Protein AF-A0A060C2L7-F1 (afdb_monomer_lite)

Radius of gyration: 14.87 Å; chains: 1; bounding box: 41×24×33 Å

Secondary structure (DSSP, 8-state):
-HHHHTT--EEEEEE--GGGB-STT-PBPHHHHHHHHHHHHHHHHTT-EEEEEE--GGGTTTT--STTTHHHHHHHHHHHHHHHHHHHTT--TTB-

Structure (mmCIF, N/CA/C/O backbone):
data_AF-A0A060C2L7-F1
#
_entry.id   AF-A0A060C2L7-F1
#
loop_
_atom_site.group_PDB
_atom_site.id
_atom_site.type_symbol
_atom_site.label_atom_id
_atom_site.label_alt_id
_atom_site.label_comp_id
_atom_site.label_asym_id
_atom_site.label_entity_id
_atom_site.label_seq_id
_atom_site.pdbx_PDB_ins_code
_atom_site.Cartn_x
_atom_site.Cartn_y
_atom_site.Cartn_z
_atom_site.occupancy
_atom_site.B_iso_or_equiv
_atom_site.auth_seq_id
_atom_site.auth_comp_id
_atom_site.auth_asym_id
_atom_site.auth_atom_id
_atom_site.pdbx_PDB_model_num
ATOM 1 N N . ASP A 1 1 ? -18.626 -4.035 9.726 1.00 86.31 1 ASP A N 1
ATOM 2 C CA . ASP A 1 1 ? -19.693 -4.460 10.663 1.00 86.31 1 ASP A CA 1
ATOM 3 C C . ASP A 1 1 ? -19.771 -5.971 10.868 1.00 86.31 1 ASP A C 1
ATOM 5 O O . ASP A 1 1 ? -19.374 -6.425 11.932 1.00 86.31 1 ASP A O 1
ATOM 9 N N . ALA A 1 2 ? -20.215 -6.780 9.894 1.00 95.94 2 ALA A N 1
ATOM 10 C CA . ALA A 1 2 ? -20.414 -8.230 10.098 1.00 95.94 2 ALA A CA 1
ATOM 11 C C . ALA A 1 2 ? -19.165 -8.974 10.622 1.00 95.94 2 ALA A C 1
ATOM 13 O O . ALA A 1 2 ? -19.274 -9.848 11.476 1.00 95.94 2 ALA A O 1
ATOM 14 N N . VAL A 1 3 ? -17.970 -8.589 10.156 1.00 96.12 3 VAL A N 1
ATOM 15 C CA . VAL A 1 3 ? -16.695 -9.173 10.608 1.00 96.12 3 VAL A CA 1
ATOM 16 C C . VAL A 1 3 ? -16.425 -8.867 12.091 1.00 96.12 3 VAL A C 1
ATOM 18 O O . VAL A 1 3 ? -16.113 -9.781 12.848 1.00 96.12 3 VAL A O 1
ATOM 21 N N . LYS A 1 4 ? -16.632 -7.622 12.547 1.00 95.75 4 LYS A N 1
ATOM 22 C CA . LYS A 1 4 ? -16.542 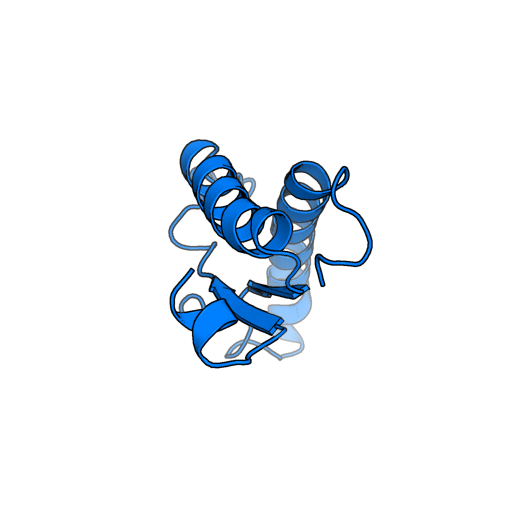-7.253 13.974 1.00 95.75 4 LYS A CA 1
ATOM 23 C C . LYS A 1 4 ? -17.588 -7.998 14.804 1.00 95.75 4 LYS A C 1
ATOM 25 O O . LYS A 1 4 ? -17.270 -8.535 15.859 1.00 95.75 4 LYS A O 1
ATOM 30 N N . GLN A 1 5 ? -18.827 -8.070 14.312 1.00 97.12 5 GLN A N 1
ATOM 31 C CA . GLN A 1 5 ? -19.930 -8.764 14.991 1.00 97.12 5 GLN A CA 1
ATOM 32 C C . GLN A 1 5 ? -19.677 -10.270 15.139 1.00 97.12 5 GLN A C 1
ATOM 34 O O . GLN A 1 5 ? -20.122 -10.872 16.111 1.00 97.12 5 GLN A O 1
ATOM 39 N N . ALA A 1 6 ? -18.925 -10.871 14.215 1.00 97.75 6 ALA A N 1
ATOM 40 C CA . ALA A 1 6 ? -18.479 -12.257 14.314 1.00 97.75 6 ALA A CA 1
ATOM 41 C C . ALA A 1 6 ? -17.348 -12.472 15.346 1.00 97.75 6 ALA A C 1
ATOM 43 O O . ALA A 1 6 ? -16.927 -13.607 15.553 1.00 97.75 6 ALA A O 1
ATOM 44 N N . GLY A 1 7 ? -16.865 -11.412 16.004 1.00 97.44 7 GLY A N 1
ATOM 45 C CA . GLY A 1 7 ? -15.865 -11.478 17.073 1.00 97.44 7 GLY A CA 1
ATOM 46 C C . GLY A 1 7 ? -14.416 -11.316 16.611 1.00 97.44 7 GLY A C 1
ATOM 47 O O . GLY A 1 7 ? -13.507 -11.462 17.426 1.00 97.44 7 GLY A O 1
ATOM 48 N N . PHE A 1 8 ? -14.171 -11.005 15.333 1.00 98.06 8 PHE A N 1
ATOM 49 C CA . PHE A 1 8 ? -12.823 -10.693 14.856 1.00 98.06 8 PHE A CA 1
ATOM 50 C C . PHE A 1 8 ? -12.395 -9.291 15.303 1.00 98.06 8 PHE A C 1
ATOM 52 O O . PHE A 1 8 ? -13.207 -8.367 15.380 1.00 98.06 8 PHE A O 1
ATOM 59 N N . ASN A 1 9 ? -11.097 -9.123 15.545 1.00 97.12 9 ASN A N 1
ATOM 60 C 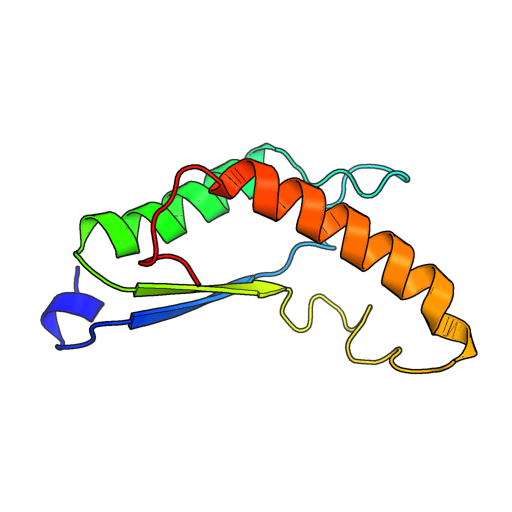CA . ASN A 1 9 ? -10.485 -7.853 15.939 1.00 97.12 9 ASN A CA 1
ATOM 61 C C . ASN A 1 9 ? -9.485 -7.308 14.908 1.00 97.12 9 ASN A C 1
ATOM 63 O O . ASN A 1 9 ? -9.035 -6.179 15.060 1.00 97.12 9 ASN A O 1
ATOM 67 N N . ALA A 1 10 ? -9.143 -8.076 13.871 1.00 97.62 10 ALA A N 1
ATOM 68 C CA . ALA A 1 10 ? -8.194 -7.678 12.840 1.00 97.62 10 ALA A CA 1
ATOM 69 C C . ALA A 1 10 ? -8.631 -8.169 11.453 1.00 97.62 10 ALA A C 1
ATOM 71 O O . ALA A 1 10 ? -9.192 -9.260 11.320 1.00 97.62 10 ALA A O 1
ATOM 72 N N . VAL A 1 11 ? -8.338 -7.383 10.417 1.00 98.12 11 VAL A N 1
ATOM 73 C CA . VAL A 1 11 ? -8.574 -7.718 9.007 1.00 98.12 11 VAL A CA 1
ATOM 74 C C . VAL A 1 11 ? -7.283 -7.530 8.226 1.00 98.12 11 VAL A C 1
ATOM 76 O O . VAL A 1 11 ? -6.708 -6.447 8.209 1.00 98.12 11 VAL A O 1
ATOM 79 N N . ARG A 1 12 ? -6.839 -8.572 7.521 1.00 98.44 12 ARG A N 1
ATOM 80 C CA . ARG A 1 12 ? -5.792 -8.433 6.504 1.00 98.44 12 ARG A CA 1
ATOM 81 C C . ARG A 1 12 ? -6.433 -8.062 5.173 1.00 98.44 12 ARG A C 1
ATOM 83 O O . ARG A 1 12 ? -7.361 -8.744 4.745 1.00 98.44 12 ARG A O 1
ATOM 90 N N . ILE A 1 13 ? -5.914 -7.026 4.521 1.00 98.12 13 ILE A N 1
ATOM 91 C CA . ILE A 1 13 ? -6.390 -6.481 3.246 1.00 98.12 13 ILE A CA 1
ATOM 92 C C . ILE A 1 13 ? -5.298 -6.718 2.191 1.00 98.12 13 ILE A C 1
ATOM 94 O O . ILE A 1 13 ? -4.389 -5.898 2.047 1.00 98.12 13 ILE A O 1
ATOM 98 N N . PRO A 1 14 ? -5.342 -7.848 1.458 1.00 97.81 14 PRO A N 1
ATOM 99 C CA . PRO A 1 14 ? -4.410 -8.104 0.372 1.00 97.81 14 PRO A CA 1
ATOM 100 C C . PRO A 1 14 ? -4.681 -7.135 -0.776 1.00 97.81 14 PRO A C 1
ATOM 102 O O . PRO A 1 14 ? -5.775 -7.150 -1.341 1.00 97.81 14 PRO A O 1
ATOM 105 N N . CYS A 1 15 ? -3.703 -6.297 -1.120 1.00 97.69 15 CYS A N 1
ATOM 106 C CA . CYS A 1 15 ? -3.905 -5.230 -2.095 1.00 97.69 15 CYS A CA 1
ATOM 107 C C . CYS A 1 15 ? -2.958 -5.355 -3.295 1.00 97.69 15 CYS A C 1
ATOM 109 O O . CYS A 1 15 ? -1.758 -5.589 -3.143 1.00 97.69 15 CYS A O 1
ATOM 111 N N . ALA A 1 16 ? -3.526 -5.198 -4.492 1.00 97.44 16 ALA A N 1
ATOM 112 C CA . ALA A 1 16 ? -2.785 -4.994 -5.731 1.00 97.44 16 ALA A CA 1
ATOM 113 C C . ALA A 1 16 ? -2.512 -3.494 -5.918 1.00 97.44 16 ALA A C 1
ATOM 115 O O . ALA A 1 16 ? -3.349 -2.661 -5.559 1.00 97.44 16 ALA A O 1
ATOM 116 N N . TRP A 1 17 ? -1.360 -3.148 -6.479 1.00 98.31 17 TRP A N 1
ATOM 117 C CA . TRP A 1 17 ? -0.905 -1.767 -6.663 1.00 98.31 17 TRP A CA 1
ATOM 118 C C . TRP A 1 17 ? -0.328 -1.552 -8.058 1.00 98.31 17 TRP A C 1
ATOM 120 O O . TRP A 1 17 ? -0.584 -0.513 -8.660 1.00 98.31 17 TRP A O 1
ATOM 130 N N . ASP A 1 18 ? 0.374 -2.548 -8.595 1.00 96.94 18 ASP A N 1
ATOM 131 C CA . ASP A 1 18 ? 1.016 -2.516 -9.906 1.00 96.94 18 ASP A CA 1
ATOM 132 C C . ASP A 1 18 ? 0.025 -2.246 -11.037 1.00 96.94 18 ASP A C 1
ATOM 134 O O . ASP A 1 18 ? 0.243 -1.385 -11.884 1.00 96.94 18 ASP A O 1
ATOM 138 N N . SER A 1 19 ? -1.138 -2.901 -10.985 1.00 95.19 19 SER A N 1
ATOM 139 C CA . SER A 1 19 ? -2.220 -2.700 -11.964 1.00 95.19 19 SER A CA 1
ATOM 140 C C . SER A 1 19 ? -2.809 -1.280 -11.959 1.00 95.19 19 SER A C 1
ATOM 142 O O . SER A 1 19 ? -3.590 -0.938 -12.845 1.00 95.19 19 SER A O 1
ATOM 144 N N . TYR A 1 20 ? -2.464 -0.463 -10.961 1.00 97.69 20 TYR A N 1
ATOM 145 C CA . TYR A 1 20 ? -2.940 0.908 -10.787 1.00 97.69 20 TYR A CA 1
ATOM 146 C C . TYR A 1 20 ? -1.832 1.948 -10.971 1.00 97.69 20 TYR A C 1
ATOM 148 O O . TYR A 1 20 ? -2.054 3.120 -10.667 1.00 97.69 20 TYR A O 1
ATOM 156 N N . ILE A 1 21 ? -0.657 1.553 -11.461 1.00 98.19 21 ILE A N 1
ATOM 157 C CA . ILE A 1 21 ? 0.398 2.489 -11.844 1.00 98.19 21 ILE A CA 1
ATOM 158 C C . ILE A 1 21 ? -0.006 3.210 -13.137 1.00 98.19 21 ILE A C 1
ATOM 160 O O . ILE A 1 21 ? -0.487 2.584 -14.080 1.00 98.19 21 ILE A O 1
ATOM 164 N N . ILE A 1 22 ? 0.171 4.533 -13.178 1.00 98.12 22 ILE A N 1
ATOM 165 C CA . ILE A 1 22 ? -0.292 5.383 -14.291 1.00 98.12 22 ILE A CA 1
ATOM 166 C C . ILE A 1 22 ? 0.833 6.008 -15.125 1.00 98.12 22 ILE A C 1
ATOM 168 O O . ILE A 1 22 ? 0.544 6.639 -16.140 1.00 98.12 22 ILE A O 1
ATOM 172 N N . ASP A 1 23 ? 2.094 5.865 -14.713 1.00 97.38 23 ASP A N 1
ATOM 173 C CA . ASP A 1 23 ? 3.252 6.412 -15.423 1.00 97.38 23 ASP A CA 1
ATOM 174 C C . ASP A 1 23 ? 4.550 5.622 -15.158 1.00 97.38 23 ASP A C 1
ATOM 176 O O . ASP A 1 23 ? 4.611 4.731 -14.307 1.00 97.38 23 ASP A O 1
ATOM 180 N N . ASP A 1 24 ? 5.619 5.999 -15.865 1.00 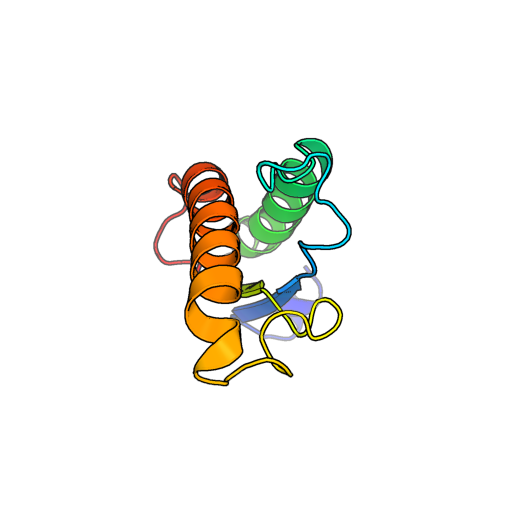95.69 24 ASP A N 1
ATOM 181 C CA . ASP A 1 24 ? 6.952 5.386 -15.754 1.00 95.69 24 ASP A CA 1
ATOM 182 C C . ASP A 1 24 ? 7.683 5.713 -14.433 1.00 95.69 24 ASP A C 1
ATOM 184 O O . ASP A 1 24 ? 8.749 5.159 -14.147 1.00 95.69 24 ASP A O 1
ATOM 188 N N . ASN A 1 25 ? 7.132 6.615 -13.614 1.00 95.56 25 ASN A N 1
ATOM 189 C CA . ASN A 1 25 ? 7.663 6.962 -12.294 1.00 95.56 25 ASN A CA 1
ATOM 190 C C . ASN A 1 25 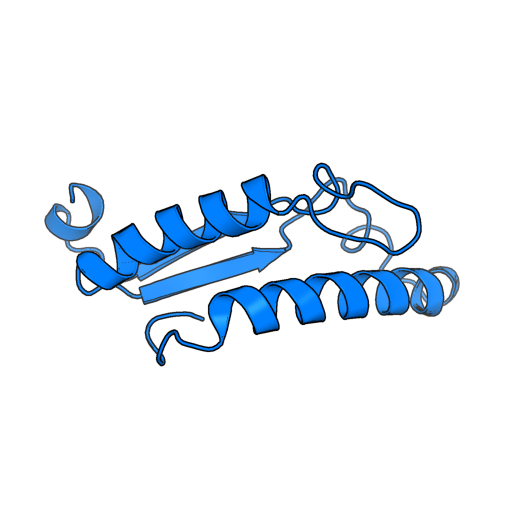? 7.035 6.121 -11.173 1.00 95.56 25 ASN A C 1
ATOM 192 O O . ASN A 1 25 ? 7.315 6.368 -9.997 1.00 95.56 25 ASN A O 1
ATOM 196 N N . TYR A 1 26 ? 6.230 5.116 -11.528 1.00 98.00 26 TYR A N 1
ATOM 197 C CA . TYR A 1 26 ? 5.474 4.282 -10.598 1.00 98.00 26 TYR A CA 1
ATOM 198 C C . TYR A 1 26 ? 4.432 5.062 -9.790 1.00 98.00 26 TYR A C 1
ATOM 200 O O . TYR A 1 26 ? 4.114 4.675 -8.662 1.00 98.00 26 TYR A O 1
ATOM 208 N N . THR A 1 27 ? 3.895 6.158 -10.332 1.00 98.56 27 THR A N 1
ATOM 209 C CA . THR A 1 27 ? 2.800 6.887 -9.685 1.00 98.56 27 THR A CA 1
ATOM 210 C C . THR A 1 27 ? 1.579 5.978 -9.588 1.00 98.56 27 THR A C 1
ATOM 212 O O . THR A 1 27 ? 1.086 5.484 -10.601 1.00 98.56 27 THR A O 1
ATOM 215 N N . ILE A 1 28 ? 1.075 5.757 -8.374 1.00 98.69 28 ILE A N 1
ATOM 216 C CA . ILE A 1 28 ? -0.164 5.012 -8.139 1.00 98.69 28 ILE A CA 1
ATOM 217 C C . ILE A 1 28 ? -1.336 5.944 -8.439 1.00 98.69 28 ILE A C 1
ATOM 219 O O . ILE A 1 28 ? -1.348 7.098 -8.006 1.00 98.69 28 ILE A O 1
ATOM 223 N N . ASN A 1 29 ? -2.353 5.442 -9.141 1.00 98.56 29 ASN A N 1
ATOM 224 C CA . ASN A 1 29 ? -3.586 6.173 -9.397 1.00 98.56 29 ASN A CA 1
ATOM 225 C C . ASN A 1 29 ? -4.149 6.755 -8.078 1.00 98.56 29 ASN A C 1
ATOM 227 O O . ASN A 1 29 ? -4.508 5.985 -7.179 1.00 98.56 29 ASN A O 1
ATOM 231 N N . PRO A 1 30 ? -4.294 8.088 -7.950 1.00 98.44 30 PRO A N 1
ATOM 232 C CA . PRO A 1 30 ? -4.796 8.710 -6.726 1.00 98.44 30 PRO A CA 1
ATOM 233 C C . PRO A 1 30 ? -6.180 8.206 -6.302 1.00 98.44 30 PRO A C 1
ATOM 235 O O . PRO A 1 30 ? -6.454 8.078 -5.110 1.00 98.44 30 PRO A O 1
ATOM 238 N N . ALA A 1 31 ? -7.045 7.863 -7.263 1.00 98.56 31 ALA A N 1
ATOM 239 C CA . ALA A 1 31 ? -8.357 7.297 -6.963 1.00 98.56 31 ALA A CA 1
ATOM 240 C C . ALA A 1 31 ? -8.244 5.919 -6.289 1.00 98.56 31 ALA A C 1
ATOM 242 O O . ALA A 1 31 ? -9.041 5.601 -5.406 1.00 98.56 31 ALA A O 1
ATOM 243 N N . TRP A 1 32 ? -7.232 5.126 -6.657 1.00 98.56 32 TRP A N 1
ATOM 244 C CA . TRP A 1 32 ? -6.960 3.844 -6.013 1.00 98.56 32 TRP A CA 1
ATOM 245 C C . TRP A 1 32 ? -6.457 4.032 -4.581 1.00 98.56 32 TRP A C 1
ATOM 247 O O . TRP A 1 32 ? -7.005 3.429 -3.662 1.00 98.56 32 TRP A O 1
ATOM 257 N N . LEU A 1 33 ? -5.503 4.945 -4.363 1.00 98.50 33 LEU A N 1
ATOM 258 C CA . LEU A 1 33 ? -5.023 5.300 -3.019 1.00 98.50 33 LEU A CA 1
ATOM 259 C C . LEU A 1 33 ? -6.165 5.754 -2.098 1.00 98.50 33 LEU A C 1
ATOM 261 O O . LEU A 1 33 ? -6.256 5.302 -0.955 1.00 98.50 33 LEU A O 1
ATOM 265 N N . THR A 1 34 ? -7.063 6.610 -2.594 1.00 98.44 34 THR A N 1
ATOM 266 C CA . THR A 1 34 ? -8.247 7.044 -1.840 1.00 98.44 34 THR A CA 1
ATOM 267 C C . THR A 1 34 ? -9.182 5.880 -1.538 1.00 98.44 34 THR A C 1
ATOM 269 O O . THR A 1 34 ? -9.650 5.764 -0.407 1.00 98.44 34 THR A O 1
ATOM 272 N N . ARG A 1 35 ? -9.424 4.983 -2.501 1.00 98.56 35 ARG A N 1
ATOM 273 C CA . ARG A 1 35 ? -10.304 3.831 -2.283 1.00 98.56 35 ARG A CA 1
ATOM 274 C C . ARG A 1 35 ? -9.743 2.853 -1.252 1.00 98.56 35 ARG A C 1
ATOM 276 O O . ARG A 1 35 ? -10.488 2.388 -0.395 1.00 98.56 35 ARG A O 1
ATOM 283 N N . VAL A 1 36 ? -8.448 2.546 -1.298 1.00 98.44 36 VAL A N 1
ATOM 284 C CA . VAL A 1 36 ? -7.827 1.667 -0.291 1.00 98.44 36 VAL A CA 1
ATOM 285 C C . VAL A 1 36 ? -7.865 2.334 1.086 1.00 98.44 36 VAL A C 1
ATOM 287 O O . VAL A 1 36 ? -8.192 1.672 2.069 1.00 98.44 36 VAL A O 1
ATOM 290 N N . LYS A 1 37 ? -7.621 3.652 1.158 1.00 98.38 37 LYS A N 1
ATOM 291 C CA . LYS A 1 37 ? -7.739 4.425 2.404 1.00 98.38 37 LYS A CA 1
ATOM 292 C C . LYS A 1 37 ? -9.140 4.358 3.001 1.00 98.38 37 LYS A C 1
ATOM 294 O O . LYS A 1 37 ? -9.277 4.148 4.199 1.00 98.38 37 LYS A O 1
ATOM 299 N N . GLU A 1 38 ? -10.167 4.469 2.170 1.00 98.44 38 GLU A N 1
ATOM 300 C CA . GLU A 1 38 ? -11.558 4.317 2.597 1.00 98.44 38 GLU A CA 1
ATOM 301 C C . GLU A 1 38 ? -11.824 2.930 3.214 1.00 98.44 38 GLU A C 1
ATOM 303 O O . GLU A 1 38 ? -12.395 2.833 4.296 1.00 98.44 38 GLU A O 1
ATOM 308 N N . VAL A 1 39 ? -11.355 1.855 2.570 1.00 98.19 39 VAL A N 1
ATOM 309 C CA . VAL A 1 39 ? -11.554 0.477 3.059 1.00 98.19 39 VAL A CA 1
ATOM 310 C C . VAL A 1 39 ? -10.794 0.208 4.360 1.00 98.19 39 VAL A C 1
ATOM 312 O O . VAL A 1 39 ? -11.330 -0.453 5.251 1.00 98.19 39 VAL A O 1
ATOM 315 N N . VAL A 1 40 ? -9.571 0.728 4.496 1.00 98.25 40 VAL A N 1
ATOM 316 C CA . VAL A 1 40 ? -8.838 0.705 5.772 1.00 98.25 40 VAL A CA 1
ATOM 317 C C . VAL A 1 40 ? -9.624 1.464 6.838 1.00 98.25 40 VAL A C 1
ATOM 319 O O . VAL A 1 40 ? -9.824 0.927 7.925 1.00 98.25 40 VAL A O 1
ATOM 322 N N . GLY A 1 41 ? -10.148 2.648 6.504 1.00 97.56 41 GLY A N 1
ATOM 323 C CA . GLY A 1 41 ? -10.999 3.454 7.380 1.00 97.56 41 GLY A CA 1
ATOM 324 C C . GLY A 1 41 ? -12.158 2.663 7.981 1.00 97.56 41 GLY A C 1
ATOM 325 O O . GLY A 1 41 ? -12.348 2.715 9.187 1.00 97.56 41 GLY A O 1
ATOM 326 N N . TYR A 1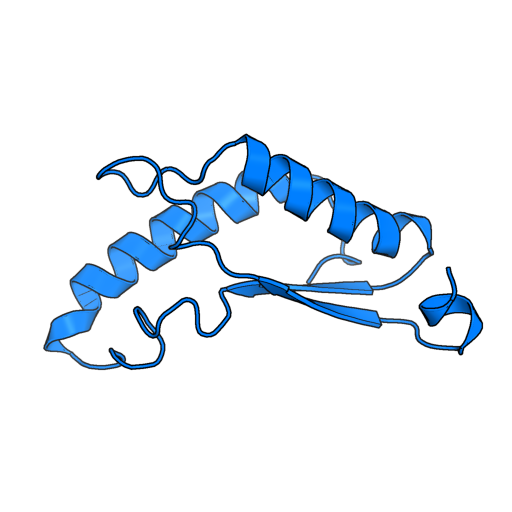 42 ? -12.838 1.815 7.203 1.00 97.69 42 TYR A N 1
ATOM 327 C CA . TYR A 1 42 ? -13.919 0.978 7.739 1.00 97.69 42 TYR A CA 1
ATOM 328 C C . TYR A 1 42 ? -13.478 0.035 8.868 1.00 97.69 42 TYR A C 1
ATOM 330 O O . TYR A 1 42 ? -14.289 -0.282 9.737 1.00 97.69 42 TYR A O 1
ATOM 338 N N . CYS A 1 43 ? -12.232 -0.448 8.851 1.00 97.50 43 CYS A N 1
ATOM 339 C CA . CYS A 1 43 ? -11.695 -1.287 9.926 1.00 97.50 43 CYS A CA 1
ATOM 340 C C . CYS A 1 43 ? -11.419 -0.444 11.174 1.00 97.50 43 CYS A C 1
ATOM 342 O O . CYS A 1 43 ? -11.856 -0.811 12.262 1.00 97.50 43 CYS A O 1
ATOM 344 N N . ILE A 1 44 ? -10.769 0.706 10.990 1.00 96.56 44 ILE A N 1
ATOM 345 C CA . ILE A 1 44 ? -10.434 1.639 12.073 1.00 96.56 44 ILE A CA 1
ATOM 346 C C . ILE A 1 44 ? -11.708 2.167 12.750 1.00 96.56 44 ILE A C 1
ATOM 348 O O . ILE A 1 44 ? -11.828 2.110 13.969 1.00 96.56 44 ILE A O 1
ATOM 352 N N . ASP A 1 45 ? -12.712 2.563 11.965 1.00 96.88 45 ASP A N 1
ATOM 353 C CA . ASP A 1 45 ? -14.018 3.028 12.452 1.00 96.88 45 ASP A CA 1
ATOM 354 C C . ASP A 1 45 ? -14.787 1.932 13.218 1.00 96.88 45 ASP A C 1
ATOM 356 O O . ASP A 1 45 ? -15.651 2.227 14.043 1.00 96.88 45 ASP A O 1
ATOM 360 N N . ASN A 1 46 ? -14.476 0.657 12.956 1.00 96.88 46 ASN A N 1
ATOM 361 C CA . ASN A 1 46 ? -15.027 -0.500 13.668 1.00 96.88 46 ASN A CA 1
ATOM 362 C C . ASN A 1 46 ? -14.178 -0.926 14.884 1.00 96.88 46 ASN A C 1
ATOM 364 O O . ASN A 1 46 ? -14.446 -1.992 15.455 1.00 96.88 46 ASN A O 1
ATOM 368 N N . ASP A 1 47 ? -13.179 -0.133 15.290 1.00 96.19 47 ASP A N 1
ATOM 369 C CA . ASP A 1 47 ? -12.258 -0.465 16.385 1.00 96.19 47 ASP A CA 1
ATOM 370 C C . ASP A 1 47 ? -11.574 -1.825 16.124 1.00 96.19 47 ASP A C 1
ATOM 372 O O . ASP A 1 47 ? -11.644 -2.777 16.908 1.00 96.19 47 ASP A O 1
ATOM 376 N N . MET A 1 48 ? -11.030 -1.978 14.916 1.00 98.00 48 MET A N 1
ATOM 377 C CA . MET A 1 48 ? -10.315 -3.170 14.466 1.00 98.00 48 MET A CA 1
ATOM 378 C C . MET A 1 48 ? -8.954 -2.795 13.893 1.00 98.00 48 MET A C 1
ATOM 380 O O . MET A 1 48 ? -8.781 -1.728 13.309 1.00 98.00 48 MET A O 1
ATOM 384 N N . TYR A 1 49 ? -8.019 -3.736 13.962 1.00 98.25 49 TYR A N 1
ATOM 385 C CA . TYR A 1 49 ? -6.738 -3.631 13.276 1.00 98.25 49 TYR A CA 1
ATOM 386 C C . TYR A 1 49 ? -6.893 -3.914 11.776 1.00 98.25 49 TYR A C 1
ATOM 388 O O . TYR A 1 49 ? -7.609 -4.837 11.374 1.00 98.25 49 TYR A O 1
ATOM 396 N N . ALA A 1 50 ? -6.179 -3.168 10.943 1.00 98.44 50 ALA A N 1
ATOM 397 C CA . ALA A 1 50 ? -6.059 -3.403 9.510 1.00 98.44 50 ALA A CA 1
ATOM 398 C C . ALA A 1 50 ? -4.605 -3.741 9.172 1.00 98.44 50 ALA A C 1
ATOM 400 O O . ALA A 1 50 ? -3.710 -2.994 9.537 1.00 98.44 50 ALA A O 1
ATOM 401 N N . ILE A 1 51 ? -4.372 -4.846 8.463 1.00 98.50 51 ILE A N 1
ATOM 402 C CA . ILE A 1 51 ? -3.045 -5.211 7.948 1.00 98.50 51 ILE A CA 1
ATOM 403 C C . ILE A 1 51 ? -3.054 -5.003 6.435 1.00 98.50 51 ILE A C 1
ATOM 405 O O . ILE A 1 51 ? -3.735 -5.751 5.723 1.00 98.50 51 ILE A O 1
ATOM 409 N N . LEU A 1 52 ? -2.307 -4.018 5.943 1.00 98.44 52 LEU A N 1
ATOM 410 C CA . LEU A 1 52 ? -2.224 -3.667 4.526 1.00 98.44 52 LEU A CA 1
ATOM 411 C C . LEU A 1 52 ? -0.883 -4.112 3.940 1.00 98.44 52 LEU A C 1
ATOM 413 O O . LEU A 1 52 ? 0.177 -3.931 4.529 1.00 98.44 52 LEU A O 1
ATOM 417 N N . ASN A 1 53 ? -0.904 -4.683 2.739 1.00 98.19 53 ASN A N 1
ATOM 418 C CA . ASN A 1 53 ? 0.327 -5.067 2.059 1.00 98.19 53 ASN A CA 1
ATOM 419 C C . ASN A 1 53 ? 0.287 -4.786 0.554 1.00 98.19 53 ASN A C 1
ATOM 421 O O . ASN A 1 53 ? -0.747 -4.459 -0.026 1.00 98.19 53 ASN A O 1
ATOM 425 N N . ILE A 1 54 ? 1.439 -4.977 -0.083 1.00 98.00 54 ILE A N 1
ATOM 426 C CA . ILE A 1 54 ? 1.525 -5.296 -1.506 1.00 98.00 54 ILE A CA 1
ATOM 427 C C . ILE A 1 54 ? 1.414 -6.820 -1.592 1.00 98.00 54 ILE A C 1
ATOM 429 O O . ILE A 1 54 ? 2.215 -7.529 -0.977 1.00 98.00 54 ILE A O 1
ATOM 433 N N . HIS A 1 55 ? 0.363 -7.332 -2.232 1.00 97.38 55 HIS A N 1
ATOM 434 C CA . HIS A 1 55 ? 0.180 -8.775 -2.395 1.00 97.38 55 HIS A CA 1
ATOM 435 C C . HIS A 1 55 ? 0.934 -9.293 -3.632 1.00 97.38 55 HIS A C 1
ATOM 437 O O . HIS A 1 55 ? 1.849 -8.626 -4.099 1.00 97.38 55 HIS A O 1
ATOM 443 N N . TRP A 1 56 ? 0.576 -10.475 -4.152 1.00 95.19 56 TRP A N 1
ATOM 444 C CA . TRP A 1 56 ? 1.258 -11.077 -5.307 1.00 95.19 56 TRP A CA 1
ATOM 445 C C . TRP A 1 56 ? 1.352 -10.108 -6.496 1.00 95.19 56 TRP A C 1
ATOM 447 O O . TRP A 1 56 ? 2.395 -10.034 -7.133 1.00 95.19 56 TRP A O 1
ATOM 457 N N . ASP A 1 57 ? 0.294 -9.321 -6.743 1.00 90.00 57 ASP A N 1
ATOM 458 C CA . ASP A 1 57 ? 0.319 -8.139 -7.621 1.00 90.00 57 ASP A CA 1
ATOM 459 C C . ASP A 1 57 ? 0.889 -8.414 -9.029 1.00 90.00 57 ASP A C 1
ATOM 461 O O . ASP A 1 57 ? 1.587 -7.591 -9.606 1.00 90.00 57 ASP A O 1
ATOM 465 N N . GLY A 1 58 ? 0.626 -9.605 -9.579 1.00 92.75 58 GLY A N 1
ATOM 466 C CA . GLY A 1 58 ? 1.149 -10.029 -10.884 1.00 92.75 58 GLY A CA 1
ATOM 467 C C . GLY A 1 58 ? 2.567 -10.614 -10.857 1.00 92.75 58 GLY A C 1
ATOM 468 O O . GLY A 1 58 ? 3.160 -10.800 -11.914 1.00 92.75 58 GLY A O 1
ATOM 469 N N . GLY A 1 59 ? 3.128 -10.887 -9.677 1.00 95.88 59 GLY A N 1
ATOM 470 C CA . GLY A 1 59 ? 4.409 -11.576 -9.500 1.00 95.88 59 GLY A CA 1
ATOM 471 C C . GLY A 1 59 ? 5.647 -10.688 -9.648 1.00 95.88 59 GLY A C 1
ATOM 472 O O . GLY A 1 59 ? 6.770 -11.185 -9.536 1.00 95.88 59 GLY A O 1
ATOM 473 N N . TRP A 1 60 ? 5.488 -9.373 -9.848 1.00 96.69 60 TRP A N 1
ATOM 474 C CA . TRP A 1 60 ? 6.608 -8.471 -10.166 1.00 96.69 60 TRP A CA 1
ATOM 475 C C . TRP A 1 60 ? 7.729 -8.478 -9.115 1.00 96.69 60 TRP A C 1
ATOM 477 O O . TRP A 1 60 ? 8.885 -8.266 -9.466 1.00 96.69 60 TRP A O 1
ATOM 487 N N . LEU A 1 61 ? 7.399 -8.733 -7.843 1.00 96.56 61 LEU A N 1
ATOM 488 C CA . LEU A 1 61 ? 8.366 -8.923 -6.757 1.00 96.56 61 LEU A CA 1
ATOM 489 C C . LEU A 1 61 ? 8.505 -10.400 -6.388 1.00 96.56 61 LEU A C 1
ATOM 491 O O . LEU A 1 61 ? 9.617 -10.923 -6.357 1.00 96.56 61 LEU A O 1
ATOM 495 N N . GLU A 1 62 ? 7.384 -11.063 -6.089 1.00 95.56 62 GLU A N 1
ATOM 496 C CA . GLU A 1 62 ? 7.369 -12.403 -5.484 1.00 95.56 62 GLU A CA 1
ATOM 497 C C . GLU A 1 62 ? 8.050 -13.461 -6.371 1.00 95.56 62 GLU A C 1
ATOM 499 O O . GLU A 1 62 ? 8.704 -14.365 -5.857 1.00 95.56 62 GLU A O 1
ATOM 504 N N . GLU A 1 63 ? 8.004 -13.296 -7.697 1.00 97.50 63 GLU A N 1
ATOM 505 C CA . GLU A 1 63 ? 8.649 -14.196 -8.666 1.00 97.50 63 GLU A CA 1
ATOM 506 C C . GLU A 1 63 ? 10.045 -13.715 -9.107 1.00 97.50 63 GLU A C 1
ATOM 508 O O . GLU A 1 63 ? 10.731 -14.393 -9.868 1.00 97.50 63 GLU A O 1
ATOM 513 N N . ASN A 1 64 ? 10.497 -12.556 -8.614 1.00 97.19 64 ASN A N 1
ATOM 514 C CA . ASN A 1 64 ? 11.712 -11.861 -9.056 1.00 97.19 64 ASN A CA 1
ATOM 515 C C . ASN A 1 64 ? 12.685 -11.587 -7.890 1.00 97.19 64 ASN A C 1
ATOM 517 O O . ASN A 1 64 ? 13.426 -10.603 -7.883 1.00 97.19 64 ASN A O 1
ATOM 521 N N . CYS A 1 65 ? 12.706 -12.466 -6.884 1.00 96.44 65 CYS A N 1
ATOM 522 C CA . CYS A 1 65 ? 13.615 -12.391 -5.734 1.00 96.44 65 CYS A CA 1
ATOM 523 C C . CYS A 1 65 ? 15.032 -12.894 -6.078 1.00 96.44 65 CYS A C 1
ATOM 525 O O . CYS A 1 65 ? 15.564 -13.811 -5.448 1.00 96.44 65 CYS A O 1
ATOM 527 N N . THR A 1 66 ? 15.646 -12.299 -7.099 1.00 97.44 66 THR A N 1
ATOM 528 C CA . THR A 1 66 ? 16.953 -12.684 -7.644 1.00 97.44 66 THR A CA 1
ATOM 529 C C . THR A 1 66 ? 17.908 -11.488 -7.702 1.00 97.44 66 THR A C 1
ATOM 531 O O . THR A 1 66 ? 17.497 -10.327 -7.672 1.00 97.44 66 THR A O 1
ATOM 534 N N . LYS A 1 67 ? 19.221 -11.751 -7.771 1.00 97.56 67 LYS A N 1
ATOM 535 C CA . LYS A 1 67 ? 20.240 -10.682 -7.779 1.00 97.56 67 LYS A CA 1
ATOM 536 C C . LYS A 1 67 ? 20.155 -9.782 -9.012 1.00 97.56 67 LYS A C 1
ATOM 538 O O . LYS A 1 67 ? 20.408 -8.589 -8.902 1.00 97.56 67 LYS A O 1
ATOM 543 N N . ASP A 1 68 ? 19.816 -10.347 -10.164 1.00 98.00 68 ASP A N 1
ATOM 544 C CA . ASP A 1 68 ? 19.662 -9.629 -11.432 1.00 98.00 68 ASP A CA 1
ATOM 545 C C . ASP A 1 68 ? 18.443 -8.697 -11.436 1.00 98.00 68 ASP A C 1
ATOM 547 O O . ASP A 1 68 ? 18.490 -7.639 -12.059 1.00 98.00 68 ASP A O 1
ATOM 551 N N . LYS A 1 69 ? 17.388 -9.034 -10.683 1.00 98.12 69 LYS A N 1
ATOM 552 C CA . LYS A 1 69 ? 16.174 -8.215 -10.549 1.00 98.12 69 LYS A CA 1
ATOM 553 C C . LYS A 1 69 ? 16.190 -7.241 -9.378 1.00 98.12 69 LYS A C 1
ATOM 555 O O . LYS A 1 69 ? 15.358 -6.337 -9.321 1.00 98.12 69 LYS A O 1
ATOM 560 N N . GLN A 1 70 ? 17.152 -7.377 -8.468 1.00 97.81 70 GLN A N 1
ATOM 561 C CA . GLN A 1 70 ? 17.202 -6.635 -7.210 1.00 97.81 70 GLN A CA 1
ATOM 562 C C . GLN A 1 70 ? 17.113 -5.111 -7.386 1.00 97.81 70 GLN A C 1
ATOM 564 O O . GLN A 1 70 ? 16.393 -4.457 -6.634 1.00 97.81 70 GLN A O 1
ATOM 569 N N . GLU A 1 71 ? 17.836 -4.524 -8.342 1.00 98.38 71 GLU A N 1
ATOM 570 C CA . GLU A 1 71 ? 17.828 -3.067 -8.542 1.00 98.38 71 GLU A CA 1
ATOM 571 C C . GLU A 1 71 ? 16.468 -2.564 -9.051 1.00 98.38 71 GLU A C 1
ATOM 573 O O . GLU A 1 71 ? 15.901 -1.622 -8.490 1.00 98.38 71 GLU A O 1
ATOM 578 N N . GLU A 1 72 ? 15.920 -3.238 -10.065 1.00 97.12 72 GLU A N 1
ATOM 579 C CA . GLU A 1 72 ? 14.613 -2.949 -10.664 1.00 97.12 72 GLU A CA 1
ATOM 580 C C . GLU A 1 72 ? 13.492 -3.050 -9.614 1.00 97.12 72 GLU A C 1
ATOM 582 O O . GLU A 1 72 ? 12.732 -2.096 -9.404 1.00 97.12 72 GLU A O 1
ATOM 587 N N . VAL A 1 73 ? 13.451 -4.172 -8.889 1.00 98.06 73 VAL A N 1
ATOM 588 C CA . VAL A 1 73 ? 12.453 -4.459 -7.852 1.00 98.06 73 VAL A CA 1
ATOM 589 C C . VAL A 1 73 ? 12.565 -3.470 -6.695 1.00 98.06 73 VAL A C 1
ATOM 591 O O . VAL A 1 73 ? 11.552 -2.916 -6.274 1.00 98.06 73 VAL A O 1
ATOM 594 N N . ASN A 1 74 ? 13.773 -3.167 -6.205 1.00 98.38 74 ASN A N 1
ATOM 595 C CA . ASN A 1 74 ? 13.950 -2.209 -5.108 1.00 98.38 74 ASN A CA 1
ATOM 596 C C . ASN A 1 74 ? 13.493 -0.799 -5.489 1.00 98.38 74 ASN A C 1
ATOM 598 O O . ASN A 1 74 ? 12.902 -0.103 -4.658 1.00 98.38 74 ASN A O 1
ATOM 602 N N . LYS A 1 75 ? 13.744 -0.370 -6.733 1.00 98.31 75 LYS A N 1
ATOM 603 C CA . LYS A 1 75 ? 13.294 0.938 -7.223 1.00 98.31 75 LYS A CA 1
ATOM 604 C C . LYS A 1 75 ? 11.767 1.036 -7.189 1.00 98.31 75 LYS A C 1
ATOM 606 O O . LYS A 1 75 ? 11.241 2.006 -6.642 1.00 98.31 75 LYS A O 1
ATOM 611 N N . LYS A 1 76 ? 11.071 0.024 -7.714 1.00 98.19 76 LYS A N 1
ATOM 612 C CA . LYS A 1 76 ? 9.601 -0.038 -7.722 1.00 98.19 76 LYS A CA 1
ATOM 613 C C . LYS A 1 76 ? 9.031 -0.163 -6.308 1.00 98.19 76 LYS A C 1
ATOM 615 O O . LYS A 1 76 ? 8.198 0.650 -5.919 1.00 98.19 76 LYS A O 1
ATOM 620 N N . GLN A 1 77 ? 9.557 -1.082 -5.498 1.00 98.19 77 GLN A N 1
ATOM 621 C CA . GLN A 1 77 ? 9.144 -1.292 -4.104 1.00 98.19 77 GLN A CA 1
ATOM 622 C C . GLN A 1 77 ? 9.248 -0.005 -3.283 1.00 98.19 77 GLN A C 1
ATOM 624 O O . GLN A 1 77 ? 8.307 0.362 -2.580 1.00 98.19 77 GLN A O 1
ATOM 629 N N . LYS A 1 78 ? 10.365 0.722 -3.404 1.00 98.62 78 LYS A N 1
ATOM 630 C CA . LYS A 1 78 ? 10.557 2.006 -2.723 1.00 98.62 78 LYS A CA 1
ATOM 631 C C . LYS A 1 78 ? 9.543 3.052 -3.185 1.00 98.62 78 LYS A C 1
ATOM 633 O O . LYS A 1 78 ? 8.995 3.763 -2.343 1.00 98.62 78 LYS A O 1
ATOM 638 N N . ALA A 1 79 ? 9.302 3.169 -4.490 1.00 98.56 79 ALA A N 1
ATOM 639 C CA . ALA A 1 79 ? 8.369 4.152 -5.037 1.00 98.56 79 ALA A CA 1
ATOM 640 C C . ALA A 1 79 ? 6.923 3.894 -4.583 1.00 98.56 79 ALA A C 1
ATOM 642 O O . ALA A 1 79 ? 6.242 4.829 -4.154 1.00 98.56 79 ALA A O 1
ATOM 643 N N . LEU A 1 80 ? 6.483 2.631 -4.603 1.00 98.56 80 LEU A N 1
ATOM 644 C CA . LEU A 1 80 ? 5.151 2.237 -4.141 1.00 98.56 80 LEU A CA 1
ATOM 645 C C . LEU A 1 80 ? 4.990 2.479 -2.637 1.00 98.56 80 LEU A C 1
ATOM 647 O O . LEU A 1 80 ? 4.086 3.208 -2.228 1.00 98.56 80 LEU A O 1
ATOM 651 N N . TRP A 1 81 ? 5.906 1.965 -1.809 1.00 98.56 81 TRP A N 1
ATOM 652 C CA . TRP A 1 81 ? 5.817 2.149 -0.356 1.00 98.56 81 TRP A CA 1
ATOM 653 C C . TRP A 1 81 ? 5.934 3.601 0.085 1.00 98.56 81 TRP A C 1
ATOM 655 O O . TRP A 1 81 ? 5.320 3.966 1.079 1.00 98.56 81 TRP A O 1
ATOM 665 N N . THR A 1 82 ? 6.661 4.450 -0.646 1.00 98.75 82 THR A N 1
ATOM 666 C CA . THR A 1 82 ? 6.706 5.887 -0.334 1.00 98.75 82 THR A CA 1
ATOM 667 C C . THR A 1 82 ? 5.319 6.517 -0.471 1.00 98.75 82 THR A C 1
ATOM 669 O O . THR A 1 82 ? 4.877 7.230 0.425 1.00 98.75 82 THR A O 1
ATOM 672 N N . GLN A 1 83 ? 4.608 6.234 -1.565 1.00 98.75 83 GLN A N 1
ATOM 673 C CA . GLN A 1 83 ? 3.268 6.778 -1.806 1.00 98.75 83 GLN A CA 1
ATOM 674 C C . GLN A 1 83 ? 2.234 6.206 -0.834 1.00 98.75 83 GLN A C 1
ATOM 676 O O . GLN A 1 83 ? 1.437 6.963 -0.280 1.00 98.75 83 GLN A O 1
ATOM 681 N N . ILE A 1 84 ? 2.287 4.893 -0.579 1.00 98.50 84 ILE A N 1
ATOM 682 C CA . ILE A 1 84 ? 1.431 4.229 0.412 1.00 98.50 84 ILE A CA 1
ATOM 683 C C . ILE A 1 84 ? 1.691 4.847 1.795 1.00 98.50 84 ILE A C 1
ATOM 685 O O . ILE A 1 84 ? 0.775 5.380 2.410 1.00 98.50 84 ILE A O 1
ATOM 689 N N . ALA A 1 85 ? 2.938 4.904 2.261 1.00 98.44 85 ALA A N 1
ATOM 690 C CA . ALA A 1 85 ? 3.254 5.488 3.565 1.00 98.44 85 ALA A CA 1
ATOM 691 C C . ALA A 1 85 ? 2.766 6.941 3.689 1.00 98.44 85 ALA A C 1
ATOM 693 O O . ALA A 1 85 ? 2.171 7.300 4.700 1.00 98.44 85 ALA A O 1
ATOM 694 N N . VAL A 1 86 ? 2.940 7.771 2.654 1.00 98.44 86 VAL A N 1
ATOM 695 C CA . VAL A 1 86 ? 2.452 9.162 2.658 1.00 98.44 86 VAL A CA 1
ATOM 696 C C . VAL A 1 86 ? 0.926 9.241 2.752 1.00 98.44 86 VAL A C 1
ATOM 698 O O . VAL A 1 86 ? 0.414 10.082 3.490 1.00 98.44 86 VAL A O 1
ATOM 701 N N . GLN A 1 87 ? 0.197 8.379 2.041 1.00 98.31 87 GLN A N 1
ATOM 702 C CA . GLN A 1 87 ? -1.270 8.368 2.038 1.00 98.31 87 GLN A CA 1
ATOM 703 C C . GLN A 1 87 ? -1.862 7.974 3.404 1.00 98.31 87 GLN A C 1
ATOM 705 O O . GLN A 1 87 ? -2.926 8.475 3.796 1.00 98.31 87 GLN A O 1
ATOM 710 N N . PHE A 1 88 ? -1.173 7.082 4.119 1.00 98.12 88 PHE A N 1
ATOM 711 C CA . PHE A 1 88 ? -1.640 6.450 5.354 1.00 98.12 88 PHE A CA 1
ATOM 712 C C . PHE A 1 88 ? -0.958 6.971 6.633 1.00 98.12 88 PHE A C 1
ATOM 714 O O . PHE A 1 88 ? -1.320 6.541 7.720 1.00 98.12 88 PHE A O 1
ATOM 721 N N . LYS A 1 89 ? -0.030 7.932 6.530 1.00 97.44 89 LYS A N 1
ATOM 722 C CA . LYS A 1 89 ? 0.800 8.445 7.641 1.00 97.44 89 LYS A CA 1
ATOM 723 C C . LYS A 1 89 ? 0.048 8.952 8.881 1.00 97.44 89 LYS A C 1
ATOM 725 O O . LYS A 1 89 ? 0.663 9.083 9.930 1.00 97.44 89 LYS A O 1
ATOM 730 N N . ASP A 1 90 ? -1.223 9.326 8.726 1.00 97.00 90 ASP A N 1
ATOM 731 C CA . ASP A 1 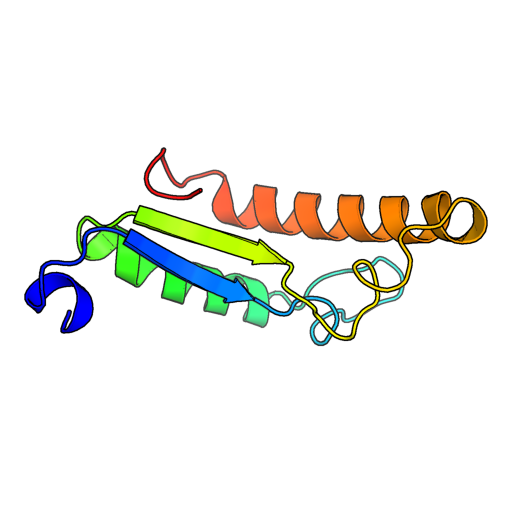90 ? -2.032 9.925 9.795 1.00 97.00 90 ASP A CA 1
ATOM 732 C C . ASP A 1 90 ? -2.841 8.871 10.579 1.00 97.00 90 ASP A C 1
ATOM 734 O O . ASP A 1 90 ? -3.523 9.226 11.538 1.00 97.00 90 ASP A O 1
ATOM 738 N N . TYR A 1 91 ? -2.797 7.594 10.173 1.00 96.06 91 TYR A N 1
ATOM 739 C CA . TYR A 1 91 ? -3.332 6.495 10.980 1.00 96.06 91 TYR A CA 1
ATOM 740 C C . TYR A 1 91 ? -2.396 6.172 12.147 1.00 96.06 91 TYR A C 1
ATOM 742 O O . TYR A 1 91 ? -1.183 6.370 12.066 1.00 96.06 91 TYR A O 1
ATOM 750 N N . ASP A 1 92 ? -2.979 5.674 13.232 1.00 94.94 92 ASP A N 1
ATOM 751 C CA . ASP A 1 92 ? -2.252 5.195 14.401 1.00 94.94 92 ASP A CA 1
ATOM 752 C C . ASP A 1 92 ? -1.851 3.712 14.249 1.00 94.94 92 ASP A C 1
ATOM 754 O O . ASP A 1 92 ? -1.856 3.140 13.158 1.00 94.94 92 ASP A O 1
ATOM 758 N N . GLU A 1 93 ? -1.501 3.079 15.367 1.00 95.38 93 GLU A N 1
ATOM 759 C CA . GLU A 1 93 ? -1.066 1.681 15.456 1.00 95.38 93 GLU A CA 1
ATOM 760 C C . GLU A 1 93 ? -2.141 0.630 15.124 1.00 95.38 93 GLU A C 1
ATOM 762 O O . GLU A 1 93 ? -1.836 -0.565 15.095 1.00 95.38 93 GLU A O 1
ATOM 767 N N . HIS A 1 94 ? -3.383 1.037 14.838 1.00 96.44 94 HIS A N 1
ATOM 768 C CA . HIS A 1 94 ? -4.398 0.124 14.317 1.00 96.44 94 HIS A CA 1
ATOM 769 C C . HIS A 1 94 ? -4.170 -0.237 12.843 1.00 96.44 94 HIS A C 1
ATOM 771 O O . HIS A 1 94 ? -4.707 -1.247 12.384 1.00 96.44 94 HIS A O 1
ATOM 777 N N . LEU A 1 95 ? -3.370 0.534 12.098 1.00 96.81 95 LEU A N 1
ATOM 778 C CA . LEU A 1 95 ? -2.921 0.166 10.755 1.00 96.81 95 LEU A CA 1
ATOM 779 C C . LEU A 1 95 ? -1.502 -0.417 10.798 1.00 96.81 95 LEU A C 1
ATOM 781 O O . LEU A 1 95 ? -0.570 0.225 11.281 1.00 96.81 95 LEU A O 1
ATOM 785 N N . LEU A 1 96 ? -1.354 -1.621 10.243 1.00 91.56 96 LEU A N 1
ATOM 786 C CA . LEU A 1 96 ? -0.127 -2.418 10.192 1.00 91.56 96 LEU A CA 1
ATOM 787 C C . LEU A 1 96 ? 0.300 -2.716 8.751 1.00 91.56 96 LEU A C 1
ATOM 789 O O . LEU A 1 96 ? -0.589 -3.000 7.911 1.00 91.56 96 LEU A O 1
#

pLDDT: mean 97.29, std 1.84, range [86.31, 98.75]

Foldseek 3Di:
DVCVVVVAQEDEDADAFQVQQDDPQRDGPVVVLVVVVVVCVVSVVSNHAYEYDHHCNVVLPVVQVDPVCVVVNVSNVVSRVVVNCVSCVPDDPSYD

Sequence (96 aa):
DAVKQAGFNAVRIPCAWDSYIIDDNYTINPAWLTRVKEVVGYCIDNDMYAILNIHWDGGWLEENCTKDKQEEVNKKQKALWTQIAVQFKDYDEHLL